Protein AF-A0A2N9VXF2-F1 (afdb_monomer)

Solvent-accessible surface area (backbone atoms only — not comparable to full-atom values): 9598 Å² total; per-residue (Å²): 86,61,76,80,43,48,86,74,70,56,91,74,84,89,81,69,46,37,30,70,84,84,65,65,64,66,63,89,70,94,59,99,50,55,29,40,30,33,81,42,64,74,80,36,25,47,70,52,51,55,47,48,40,50,35,22,56,77,69,65,29,43,65,44,74,38,69,58,100,67,75,75,78,62,53,26,34,46,47,66,50,21,70,92,55,47,38,72,60,50,35,41,68,40,78,24,43,69,51,28,43,22,39,37,42,17,30,31,40,30,28,47,82,22,46,38,37,51,74,76,41,72,85,45,34,59,30,90,46,64,69,39,41,36,53,21,50,53,51,35,72,74,43,78,70,46,78,55,41,76,55,79,42,20,60,68,46,37,51,56,49,48,53,55,50,50,51,68,66,65,77,112

Organism: NCBI:txid1867719

pLDDT: mean 91.82, std 8.74, range [51.5, 98.75]

Radius of gyration: 16.94 Å; Cα contacts (8 Å, |Δi|>4): 290; chains: 1; bounding box: 47×29×47 Å

Mean predicted aligned error: 4.24 Å

Structure (mmCIF, N/CA/C/O backbone):
data_AF-A0A2N9VXF2-F1
#
_entry.id   AF-A0A2N9VXF2-F1
#
loop_
_atom_site.group_PDB
_atom_site.id
_atom_site.type_symbol
_atom_site.label_atom_id
_atom_site.label_alt_id
_atom_site.label_comp_id
_atom_site.label_asym_id
_atom_site.label_entity_id
_atom_site.label_seq_id
_atom_site.pdbx_PDB_ins_code
_atom_site.Cartn_x
_atom_site.Cartn_y
_atom_site.Cartn_z
_atom_site.occupancy
_atom_site.B_iso_or_equiv
_atom_site.auth_seq_id
_atom_site.auth_comp_id
_atom_site.auth_asym_id
_atom_site.auth_atom_id
_atom_site.pdbx_PDB_model_num
ATOM 1 N N . MET A 1 1 ? 6.309 -6.719 -13.670 1.00 79.25 1 MET A N 1
ATOM 2 C CA . MET A 1 1 ? 6.413 -5.849 -14.874 1.00 79.25 1 MET A CA 1
ATOM 3 C C . MET A 1 1 ? 7.510 -6.308 -15.835 1.00 79.25 1 MET A C 1
ATOM 5 O O . MET A 1 1 ? 7.188 -6.547 -16.989 1.00 79.25 1 MET A O 1
ATOM 9 N N . ASN A 1 2 ? 8.767 -6.473 -15.396 1.00 84.19 2 ASN A N 1
ATOM 10 C CA . ASN A 1 2 ? 9.858 -6.943 -16.275 1.00 84.19 2 ASN A CA 1
ATOM 11 C C . ASN A 1 2 ? 9.532 -8.267 -16.992 1.00 84.19 2 ASN A C 1
ATOM 13 O O . ASN A 1 2 ? 9.759 -8.376 -18.191 1.00 84.19 2 ASN A O 1
ATOM 17 N N . ASP A 1 3 ? 8.928 -9.230 -16.291 1.00 86.81 3 ASP A N 1
ATOM 18 C CA . ASP A 1 3 ? 8.572 -10.537 -16.865 1.00 86.81 3 ASP A CA 1
ATOM 19 C C . ASP A 1 3 ? 7.610 -10.441 -18.057 1.00 86.81 3 ASP A C 1
ATOM 21 O O . ASP A 1 3 ? 7.676 -11.258 -18.968 1.00 86.81 3 ASP A O 1
ATOM 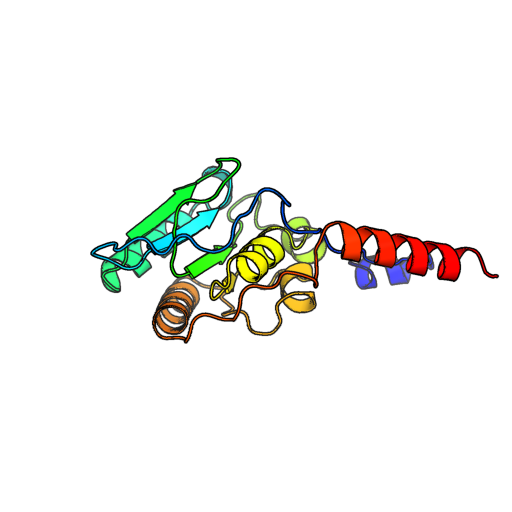25 N N . ASP A 1 4 ? 6.737 -9.428 -18.081 1.00 88.75 4 ASP A N 1
ATOM 26 C CA . ASP A 1 4 ? 5.802 -9.219 -19.195 1.00 88.75 4 ASP A CA 1
ATOM 27 C C . ASP A 1 4 ? 6.504 -8.663 -20.439 1.00 88.75 4 ASP A C 1
ATOM 29 O O . ASP A 1 4 ? 6.019 -8.839 -21.554 1.00 88.75 4 ASP A O 1
ATOM 33 N N . LEU A 1 5 ? 7.634 -7.976 -20.249 1.00 89.75 5 LEU A N 1
ATOM 34 C CA . LEU A 1 5 ? 8.443 -7.398 -21.321 1.00 89.75 5 LEU A CA 1
ATOM 35 C C . LEU A 1 5 ? 9.567 -8.331 -21.782 1.00 89.75 5 LEU A C 1
ATOM 37 O O . LEU A 1 5 ? 10.065 -8.162 -22.893 1.00 89.75 5 LEU A O 1
ATOM 41 N N . ALA A 1 6 ? 9.942 -9.325 -20.971 1.00 89.94 6 ALA A N 1
ATOM 42 C CA . ALA A 1 6 ? 11.012 -10.268 -21.284 1.00 89.94 6 ALA A CA 1
ATOM 43 C C . ALA A 1 6 ? 10.854 -10.964 -22.655 1.00 89.94 6 ALA A C 1
ATOM 45 O O . ALA A 1 6 ? 11.846 -11.026 -23.385 1.00 89.94 6 ALA A O 1
ATOM 46 N N . PRO A 1 7 ? 9.650 -11.407 -23.086 1.00 94.00 7 PRO A N 1
ATOM 47 C CA . PRO A 1 7 ? 9.467 -12.020 -24.406 1.00 94.00 7 PRO A CA 1
ATOM 48 C C . PRO A 1 7 ? 9.773 -11.092 -25.587 1.00 94.00 7 PRO A C 1
ATOM 50 O O . PRO A 1 7 ? 10.016 -11.572 -26.689 1.00 94.00 7 PRO A O 1
ATOM 53 N N . LEU A 1 8 ? 9.764 -9.771 -25.379 1.00 93.00 8 LEU A N 1
ATOM 54 C CA . LEU A 1 8 ? 10.075 -8.794 -26.424 1.00 93.00 8 LEU A CA 1
ATOM 55 C C . LEU A 1 8 ? 11.587 -8.618 -26.638 1.00 93.00 8 LEU A C 1
ATOM 57 O O . LEU A 1 8 ? 11.995 -7.901 -27.546 1.00 93.00 8 LEU A O 1
ATOM 61 N N . GLY A 1 9 ? 12.426 -9.226 -25.791 1.00 91.75 9 GLY A N 1
ATOM 62 C CA . GLY A 1 9 ? 13.885 -9.131 -25.888 1.00 91.75 9 GLY A CA 1
ATOM 63 C C . GLY A 1 9 ? 14.461 -7.761 -25.515 1.00 91.75 9 GLY A C 1
ATOM 64 O O . GLY A 1 9 ? 15.662 -7.536 -25.670 1.00 91.75 9 GLY A O 1
ATOM 65 N N . TYR A 1 10 ? 13.639 -6.836 -25.007 1.00 87.06 10 TYR A N 1
ATOM 66 C CA . TYR A 1 10 ? 14.111 -5.534 -24.546 1.00 87.06 10 TYR A CA 1
ATOM 67 C C . TYR A 1 10 ? 14.798 -5.647 -23.186 1.00 87.06 10 TYR A C 1
ATOM 69 O O . TYR A 1 10 ? 14.304 -6.295 -22.263 1.00 87.06 10 TYR A O 1
ATOM 77 N N . ARG A 1 11 ? 15.920 -4.939 -23.029 1.00 84.31 11 ARG A N 1
ATOM 78 C CA . ARG A 1 11 ? 16.515 -4.714 -21.709 1.00 84.31 11 ARG A CA 1
ATOM 79 C C . ARG A 1 11 ? 15.610 -3.771 -20.922 1.00 84.31 11 ARG A C 1
ATOM 81 O O . ARG A 1 11 ? 15.420 -2.622 -21.310 1.00 84.31 11 ARG A O 1
ATOM 88 N N . THR A 1 12 ? 15.069 -4.254 -19.810 1.00 87.88 12 THR A N 1
ATOM 89 C CA . THR A 1 12 ? 14.158 -3.486 -18.956 1.00 87.88 12 THR A CA 1
ATOM 90 C C . THR A 1 12 ? 14.632 -3.481 -17.516 1.00 87.88 12 THR A C 1
ATOM 92 O O . THR A 1 12 ? 15.142 -4.482 -17.015 1.00 87.88 12 THR A O 1
ATOM 95 N N . ALA A 1 13 ? 14.395 -2.371 -16.828 1.00 88.31 13 ALA A N 1
ATOM 96 C CA . ALA A 1 13 ? 14.574 -2.256 -15.392 1.00 88.31 13 ALA A CA 1
ATOM 97 C C . ALA A 1 13 ? 13.303 -1.671 -14.773 1.00 88.31 13 ALA A C 1
ATOM 99 O O . ALA A 1 13 ? 12.645 -0.819 -15.369 1.00 88.31 13 ALA A O 1
ATOM 100 N N . THR A 1 14 ? 12.968 -2.118 -13.564 1.00 88.88 14 THR A N 1
ATOM 101 C CA . THR A 1 14 ? 11.833 -1.585 -12.808 1.00 88.88 14 THR A CA 1
ATOM 102 C C . THR A 1 14 ? 12.343 -0.581 -11.782 1.00 88.88 14 THR A C 1
ATOM 104 O O . THR A 1 14 ? 13.228 -0.885 -10.979 1.00 88.88 14 THR A O 1
ATOM 107 N N . LEU A 1 15 ? 11.764 0.618 -11.807 1.00 90.38 15 LEU A N 1
ATOM 108 C CA . LEU A 1 15 ? 11.975 1.650 -10.801 1.00 90.38 15 LEU A CA 1
ATOM 109 C C . LEU A 1 15 ? 10.695 1.813 -9.990 1.00 90.38 15 LEU A C 1
ATOM 111 O O . LEU A 1 15 ? 9.626 2.111 -10.523 1.00 90.38 15 LEU A O 1
ATOM 115 N N . HIS A 1 16 ? 10.810 1.598 -8.686 1.00 92.81 16 HIS A N 1
ATOM 116 C CA . HIS A 1 16 ? 9.700 1.779 -7.766 1.00 92.81 16 HIS A CA 1
ATOM 117 C C . HIS A 1 16 ? 9.532 3.249 -7.399 1.00 92.81 16 HIS A C 1
ATOM 119 O O . HIS A 1 16 ? 10.494 4.008 -7.305 1.00 92.81 16 HIS A O 1
ATOM 125 N N . HIS A 1 17 ? 8.286 3.635 -7.156 1.00 93.62 17 HIS A N 1
ATOM 126 C CA . HIS A 1 17 ? 7.951 4.971 -6.706 1.00 93.62 17 HIS A CA 1
ATOM 127 C C . HIS A 1 17 ? 8.474 5.223 -5.295 1.00 93.62 17 HIS A C 1
ATOM 129 O O . HIS A 1 17 ? 8.402 4.353 -4.421 1.00 93.62 17 HIS A O 1
ATOM 135 N N . HIS A 1 18 ? 8.910 6.459 -5.081 1.00 93.94 18 HIS A N 1
ATOM 136 C CA . HIS A 1 18 ? 9.158 6.991 -3.756 1.00 93.94 18 HIS A CA 1
ATOM 137 C C . HIS A 1 18 ? 7.845 7.353 -3.037 1.00 93.94 18 HIS A C 1
ATOM 139 O O . HIS A 1 18 ? 6.808 7.567 -3.675 1.00 93.94 18 HIS A O 1
ATOM 145 N N . PHE A 1 19 ? 7.886 7.453 -1.709 1.00 92.81 19 PHE A N 1
ATOM 146 C CA . PHE A 1 19 ? 6.815 8.082 -0.934 1.00 92.81 19 PHE A CA 1
ATOM 147 C C . PHE A 1 19 ? 6.843 9.614 -1.092 1.00 92.81 19 PHE A C 1
ATOM 149 O O . PHE A 1 19 ? 7.873 10.197 -1.437 1.00 92.81 19 PHE A O 1
ATOM 156 N N . ASP A 1 20 ? 5.711 10.282 -0.849 1.00 90.81 20 ASP A N 1
ATOM 157 C CA . ASP A 1 20 ? 5.635 11.749 -0.887 1.00 90.81 20 ASP A CA 1
ATOM 158 C C . ASP A 1 20 ? 6.509 12.349 0.237 1.00 90.81 20 ASP A C 1
ATOM 160 O O . ASP A 1 20 ? 6.308 11.994 1.404 1.00 90.81 20 ASP A O 1
ATOM 164 N N . PRO A 1 21 ? 7.479 13.231 -0.073 1.00 89.62 21 PRO A N 1
ATOM 165 C CA . PRO A 1 21 ? 8.400 13.787 0.921 1.00 89.62 21 PRO A CA 1
ATOM 166 C C . PRO A 1 21 ? 7.702 14.647 1.983 1.00 89.62 21 PRO A C 1
ATOM 168 O O . PRO A 1 21 ? 8.262 14.859 3.055 1.00 89.62 21 PRO A O 1
ATOM 171 N N . ARG A 1 22 ? 6.473 15.110 1.721 1.00 88.62 22 ARG A N 1
ATOM 172 C CA . ARG A 1 22 ? 5.664 15.878 2.678 1.00 88.62 22 ARG A CA 1
ATOM 173 C C . ARG A 1 22 ? 5.043 15.005 3.764 1.00 88.62 22 ARG A C 1
ATOM 175 O O . ARG A 1 22 ? 4.518 15.546 4.731 1.00 88.62 22 ARG A O 1
ATOM 182 N N . LEU A 1 23 ? 5.082 13.677 3.623 1.00 87.62 23 LEU A N 1
ATOM 183 C CA . LEU A 1 23 ? 4.650 12.766 4.679 1.00 87.62 23 LEU A CA 1
ATOM 184 C C . LEU A 1 23 ? 5.594 12.912 5.875 1.00 87.62 23 LEU A C 1
ATOM 186 O O . LEU A 1 23 ? 6.717 12.391 5.884 1.00 87.62 23 LEU A O 1
ATOM 190 N N . SER A 1 24 ? 5.122 13.613 6.898 1.00 71.38 24 SER A N 1
ATOM 191 C CA . SER A 1 24 ? 5.656 13.528 8.249 1.00 71.38 24 SER A CA 1
ATOM 192 C C . SER A 1 24 ? 5.347 12.141 8.830 1.00 71.38 24 SER A C 1
ATOM 194 O O . SER A 1 24 ? 4.450 11.440 8.357 1.00 71.38 24 SER A O 1
ATOM 196 N N . GLY A 1 25 ? 6.154 11.691 9.798 1.00 64.88 25 GLY A N 1
ATOM 197 C CA . GLY A 1 25 ? 5.916 10.418 10.489 1.00 64.88 25 GLY A CA 1
ATOM 198 C C . GLY A 1 25 ? 4.506 10.357 11.094 1.00 64.88 25 GLY A C 1
ATOM 199 O O . GLY A 1 25 ? 3.835 11.388 11.168 1.00 64.88 25 GLY A O 1
ATOM 200 N N . PRO A 1 26 ? 4.032 9.170 11.508 1.00 59.47 26 PRO A N 1
ATOM 201 C CA . PRO A 1 26 ? 2.672 9.028 12.013 1.00 59.47 26 PRO A CA 1
ATOM 202 C C . PRO A 1 26 ? 2.428 10.030 13.146 1.00 59.47 26 PRO A C 1
ATOM 204 O O . PRO A 1 26 ? 3.135 10.010 14.154 1.00 59.47 26 PRO A O 1
ATOM 207 N N . ALA A 1 27 ? 1.441 10.912 12.974 1.00 57.59 27 ALA A N 1
ATOM 208 C CA . ALA A 1 27 ? 0.926 11.687 14.090 1.00 57.59 27 ALA A CA 1
ATOM 209 C C . ALA A 1 27 ? 0.298 10.686 15.066 1.00 57.59 27 ALA A C 1
ATOM 211 O O . ALA A 1 27 ? -0.579 9.905 14.684 1.00 57.59 27 ALA A O 1
ATOM 212 N N . MET A 1 28 ? 0.807 10.649 16.297 1.00 54.94 28 MET A N 1
ATOM 213 C CA . MET A 1 28 ? 0.162 9.916 17.376 1.00 54.94 28 MET A CA 1
ATOM 214 C C . MET A 1 28 ? -1.090 10.687 17.769 1.00 54.94 28 MET A C 1
ATOM 216 O O . MET A 1 28 ? -1.027 11.572 18.613 1.00 54.94 28 MET A O 1
ATOM 220 N N . ASP A 1 29 ? -2.205 10.368 17.129 1.00 61.19 29 ASP A N 1
ATOM 221 C CA . ASP A 1 29 ? -3.498 10.831 17.599 1.00 61.19 29 ASP A CA 1
ATOM 222 C C . ASP A 1 29 ? -4.127 9.770 18.502 1.00 61.19 29 ASP A C 1
ATOM 224 O O . ASP A 1 29 ? -4.216 8.590 18.144 1.00 61.19 29 ASP A O 1
ATOM 228 N N . ASP A 1 30 ? -4.593 10.219 19.665 1.00 63.94 30 ASP A N 1
ATOM 229 C CA . ASP A 1 30 ? -5.394 9.427 20.590 1.00 63.94 30 ASP A CA 1
ATOM 230 C C . ASP A 1 30 ? -6.835 9.354 20.065 1.00 63.94 30 ASP A C 1
ATOM 232 O O . ASP A 1 30 ? -7.695 10.196 20.335 1.00 63.94 30 ASP A O 1
ATOM 236 N N . HIS A 1 31 ? -7.084 8.391 19.182 1.00 74.12 31 HIS A N 1
ATOM 237 C CA . HIS A 1 31 ? -8.426 8.098 18.700 1.00 74.12 31 HIS A CA 1
ATOM 238 C C . HIS A 1 31 ? -9.038 6.963 19.518 1.00 74.12 31 HIS A C 1
ATOM 240 O O . HIS A 1 31 ? -8.446 5.896 19.649 1.00 74.12 31 HIS A O 1
ATOM 246 N N . ALA A 1 32 ? -10.290 7.141 19.953 1.00 81.75 32 ALA A N 1
ATOM 247 C CA . ALA A 1 32 ? -11.028 6.144 20.735 1.00 81.75 32 ALA A CA 1
ATOM 248 C C . ALA A 1 32 ? -11.191 4.771 20.042 1.00 81.75 32 ALA A C 1
ATOM 250 O O . ALA A 1 32 ? -11.506 3.781 20.700 1.00 81.75 32 ALA A O 1
ATOM 251 N N . ARG A 1 33 ? -11.030 4.701 18.711 1.00 90.25 33 ARG A N 1
ATOM 252 C CA . ARG A 1 33 ? -11.134 3.471 17.910 1.00 90.25 33 ARG A CA 1
ATOM 253 C C . ARG A 1 33 ? -10.034 3.427 16.859 1.00 90.25 33 ARG A C 1
ATOM 255 O O . ARG A 1 33 ? -9.726 4.448 16.240 1.00 90.25 33 ARG A O 1
ATOM 262 N N . SER A 1 34 ? -9.504 2.228 16.610 1.00 94.62 34 SER A N 1
ATOM 263 C CA . SER A 1 34 ? -8.501 2.018 15.567 1.00 94.62 34 SER A CA 1
ATOM 264 C C . SER A 1 34 ? -9.046 2.363 14.183 1.00 94.62 34 SER A C 1
ATOM 266 O O . SER A 1 34 ? -10.218 2.116 13.883 1.00 94.62 34 SER A O 1
ATOM 268 N N . ARG A 1 35 ? -8.188 2.884 13.306 1.00 95.81 35 ARG A N 1
ATOM 269 C CA . ARG A 1 35 ? -8.557 3.344 11.962 1.00 95.81 35 ARG A CA 1
ATOM 270 C C . ARG A 1 35 ? -7.871 2.540 10.866 1.00 95.81 35 ARG A C 1
ATOM 272 O O . ARG A 1 35 ? -6.648 2.423 10.817 1.00 95.81 35 ARG A O 1
ATOM 279 N N . VAL A 1 36 ? -8.672 2.058 9.919 1.00 97.56 36 VAL A N 1
ATOM 280 C CA . VAL A 1 36 ? -8.214 1.406 8.688 1.00 97.56 36 VAL A CA 1
ATOM 281 C C . VAL A 1 36 ? -8.397 2.379 7.529 1.00 97.56 36 VAL A C 1
ATOM 283 O O . VAL A 1 36 ? -9.519 2.742 7.172 1.00 97.56 36 VAL A O 1
ATOM 286 N N . LEU A 1 37 ? -7.290 2.797 6.926 1.00 96.94 37 LEU A N 1
ATOM 287 C CA . LEU A 1 37 ? -7.254 3.821 5.892 1.00 96.94 37 LEU A CA 1
ATOM 288 C C . LEU A 1 37 ? -7.148 3.221 4.493 1.00 96.94 37 LEU A C 1
ATOM 290 O O . LEU A 1 37 ? -6.194 2.515 4.174 1.00 96.94 37 LEU A O 1
ATOM 294 N N . PHE A 1 38 ? -8.041 3.630 3.597 1.00 97.81 38 PHE A N 1
ATOM 295 C CA . PHE A 1 38 ? -7.784 3.606 2.160 1.00 97.81 38 PHE A CA 1
ATOM 296 C C . PHE A 1 38 ? -7.403 5.006 1.664 1.00 97.81 38 PHE A C 1
ATOM 298 O O . PHE A 1 38 ? -8.230 5.917 1.638 1.00 97.81 38 PHE A O 1
ATOM 305 N N . HIS A 1 39 ? -6.162 5.169 1.206 1.00 95.94 39 HIS A N 1
ATOM 306 C CA . HIS A 1 39 ? -5.682 6.442 0.666 1.00 95.94 39 HIS A CA 1
ATOM 307 C C . HIS A 1 39 ? -5.766 6.480 -0.868 1.00 95.94 39 HIS A C 1
ATOM 309 O O . HIS A 1 39 ? -4.896 5.953 -1.566 1.00 95.94 39 HIS A O 1
ATOM 315 N N . GLY A 1 40 ? -6.841 7.039 -1.414 1.00 93.44 40 GLY A N 1
ATOM 316 C CA . GLY A 1 40 ? -7.045 7.297 -2.837 1.00 93.44 40 GLY A CA 1
ATOM 317 C C . GLY A 1 40 ? -8.510 7.559 -3.195 1.00 93.44 40 GLY A C 1
ATOM 318 O O . GLY A 1 40 ? -9.408 7.515 -2.353 1.00 93.44 40 GLY A O 1
ATOM 319 N N . LYS A 1 41 ? -8.781 7.783 -4.488 1.00 93.19 41 LYS A N 1
ATOM 320 C CA . LYS A 1 41 ? -10.137 8.067 -4.986 1.00 93.19 41 LYS A CA 1
ATOM 321 C C . LYS A 1 41 ? -11.127 6.957 -4.625 1.00 93.19 41 LYS A C 1
ATOM 323 O O . LYS A 1 41 ? -10.926 5.792 -4.980 1.00 93.19 41 LYS A O 1
ATOM 328 N N . ARG A 1 42 ? -12.254 7.340 -4.010 1.00 89.88 42 ARG A N 1
ATOM 329 C CA . ARG A 1 42 ? -13.301 6.410 -3.539 1.00 89.88 42 ARG A CA 1
ATOM 330 C C . ARG A 1 42 ? -13.795 5.444 -4.618 1.00 89.88 42 ARG A C 1
ATOM 332 O O . ARG A 1 42 ? -13.996 4.260 -4.355 1.00 89.88 42 ARG A O 1
ATOM 339 N N . GLY A 1 43 ? -13.910 5.927 -5.856 1.00 92.69 43 GLY A N 1
ATOM 340 C CA . GLY A 1 43 ? -14.363 5.136 -7.001 1.00 92.69 43 GLY A CA 1
ATOM 341 C C . GLY A 1 43 ? -13.482 3.932 -7.357 1.00 92.69 43 GLY A C 1
ATOM 342 O O . GLY A 1 43 ? -13.951 3.061 -8.088 1.00 92.69 43 GLY A O 1
ATOM 343 N N . TYR A 1 44 ? -12.248 3.844 -6.849 1.00 94.12 44 TYR A N 1
ATOM 344 C CA . TYR A 1 44 ? -11.337 2.743 -7.164 1.00 94.12 44 TYR A CA 1
ATOM 345 C C . TYR A 1 44 ? -11.585 1.468 -6.362 1.00 94.12 44 TYR A C 1
ATOM 347 O O . TYR A 1 44 ? -11.280 0.402 -6.881 1.00 94.12 44 TYR A O 1
ATOM 355 N N . MET A 1 45 ? -12.161 1.524 -5.157 1.00 94.94 45 MET A N 1
ATOM 356 C CA . MET A 1 45 ? -12.428 0.301 -4.380 1.00 94.94 45 MET A CA 1
ATOM 357 C C . MET A 1 45 ? -13.686 -0.444 -4.837 1.00 94.94 45 MET A C 1
ATOM 359 O O . MET A 1 45 ? -13.719 -1.672 -4.779 1.00 94.94 45 MET A O 1
ATOM 363 N N . LYS A 1 46 ? -14.720 0.269 -5.306 1.00 95.38 46 LYS A N 1
ATOM 364 C CA . LYS A 1 46 ? -16.021 -0.327 -5.672 1.00 95.38 46 LYS A CA 1
ATOM 365 C C . LYS A 1 46 ? -16.561 -1.214 -4.531 1.00 95.38 46 LYS A C 1
ATOM 367 O O . LYS A 1 46 ? -16.593 -0.757 -3.391 1.00 95.38 46 LYS A O 1
ATOM 372 N N . ALA A 1 47 ? -16.949 -2.462 -4.810 1.00 96.62 47 ALA A N 1
ATOM 373 C CA . ALA A 1 47 ? -17.488 -3.403 -3.822 1.00 96.62 47 ALA A CA 1
ATOM 374 C C . ALA A 1 47 ? -16.551 -3.642 -2.620 1.00 96.62 47 ALA A C 1
ATOM 376 O O . ALA A 1 47 ? -17.021 -3.890 -1.510 1.00 96.62 47 ALA A O 1
ATOM 377 N N . TRP A 1 48 ? -15.234 -3.478 -2.794 1.00 97.81 48 TRP A N 1
ATOM 378 C CA . TRP A 1 48 ? -14.283 -3.604 -1.688 1.00 97.81 48 TRP A CA 1
ATOM 379 C C . TRP A 1 48 ? -14.482 -2.556 -0.599 1.00 97.81 48 TRP A C 1
ATOM 381 O O . TRP A 1 48 ? -14.176 -2.834 0.554 1.00 97.81 48 TRP A O 1
ATOM 391 N N . ALA A 1 49 ? -15.011 -1.373 -0.926 1.00 97.50 49 ALA A N 1
ATOM 392 C CA . ALA A 1 49 ? -15.292 -0.355 0.083 1.00 97.50 49 ALA A CA 1
ATOM 393 C C . ALA A 1 49 ? -16.376 -0.834 1.059 1.00 97.50 49 ALA A C 1
ATOM 395 O O . ALA A 1 49 ? -16.275 -0.593 2.260 1.00 97.50 49 ALA A O 1
ATOM 396 N N . TYR A 1 50 ? -17.384 -1.555 0.554 1.00 97.56 50 TYR A N 1
ATOM 397 C CA . TYR A 1 50 ? -18.418 -2.161 1.389 1.00 97.56 50 TYR A CA 1
ATOM 398 C C . TYR A 1 50 ? -17.837 -3.282 2.258 1.00 97.56 50 TYR A C 1
ATOM 400 O O . TYR A 1 50 ? -18.020 -3.269 3.473 1.00 97.56 50 TYR A O 1
ATOM 408 N N . ALA A 1 51 ? -17.056 -4.190 1.664 1.00 98.31 51 ALA A N 1
ATOM 409 C CA . ALA A 1 51 ? -16.409 -5.278 2.399 1.00 98.31 51 ALA A CA 1
ATOM 410 C C . ALA A 1 51 ? -15.462 -4.766 3.504 1.00 98.31 51 ALA A C 1
ATOM 412 O O . ALA A 1 51 ? -15.483 -5.278 4.624 1.00 98.31 51 ALA A O 1
ATOM 413 N N . ALA A 1 52 ? -14.670 -3.726 3.219 1.00 98.44 52 ALA A N 1
ATOM 414 C CA . ALA A 1 52 ? -13.779 -3.099 4.192 1.00 98.44 52 ALA A CA 1
ATOM 415 C C . ALA A 1 52 ? -14.565 -2.421 5.320 1.00 98.44 52 ALA A C 1
ATOM 417 O O . ALA A 1 52 ? -14.276 -2.665 6.490 1.00 98.44 52 ALA A O 1
ATOM 418 N N . ARG A 1 53 ? -15.603 -1.640 4.989 1.00 98.38 53 ARG A N 1
ATOM 419 C CA . ARG A 1 53 ? -16.467 -0.992 5.987 1.00 98.38 53 ARG A CA 1
ATOM 420 C C . ARG A 1 53 ? -17.131 -2.013 6.905 1.00 98.38 53 ARG A C 1
ATOM 422 O O . ARG A 1 53 ? -17.163 -1.808 8.115 1.00 98.38 53 ARG A O 1
ATOM 429 N N . MET A 1 54 ? -17.631 -3.112 6.344 1.00 98.56 54 MET A N 1
ATOM 430 C CA . MET A 1 54 ? -18.269 -4.159 7.136 1.00 98.56 54 MET A CA 1
ATOM 431 C C . MET A 1 54 ? -17.277 -4.885 8.030 1.00 98.56 54 MET A C 1
ATOM 433 O O . MET A 1 54 ? -17.553 -5.076 9.210 1.00 98.56 54 MET A O 1
ATOM 437 N N . SER A 1 55 ? -16.093 -5.195 7.503 1.00 98.62 55 SER A N 1
ATOM 438 C CA . SER A 1 55 ? -15.017 -5.791 8.290 1.00 98.62 55 SER A CA 1
ATOM 439 C C . SER A 1 55 ? -14.617 -4.899 9.462 1.00 98.62 55 SER A C 1
ATOM 441 O O . SER A 1 55 ? -14.553 -5.383 10.583 1.00 98.62 55 SER A O 1
ATOM 443 N N . CYS A 1 56 ? -14.408 -3.601 9.227 1.00 98.56 56 CYS A N 1
ATOM 444 C CA . CYS A 1 56 ? -14.032 -2.664 10.286 1.00 98.56 56 CYS A CA 1
ATOM 445 C C . CYS A 1 56 ? -15.136 -2.545 11.342 1.00 98.56 56 CYS A C 1
ATOM 447 O O . CYS A 1 56 ? -14.840 -2.626 12.529 1.00 98.56 56 CYS A O 1
ATOM 449 N N . ARG A 1 57 ? -16.410 -2.463 10.928 1.00 98.19 57 ARG A N 1
ATOM 450 C CA . ARG A 1 57 ? -17.548 -2.435 11.860 1.00 98.19 57 ARG A CA 1
ATOM 451 C C . ARG A 1 57 ? -17.578 -3.664 12.770 1.00 98.19 57 ARG A C 1
ATOM 453 O O . ARG A 1 57 ? -17.768 -3.509 13.969 1.00 98.19 57 ARG A O 1
ATOM 460 N N . LEU A 1 58 ? -17.378 -4.859 12.212 1.00 98.31 58 LEU A N 1
ATOM 461 C CA . LEU A 1 58 ? -17.339 -6.109 12.982 1.00 98.31 58 LEU A CA 1
ATOM 462 C C . LEU A 1 58 ? -16.137 -6.184 13.933 1.00 98.31 58 LEU A C 1
ATOM 464 O O . LEU A 1 58 ? -16.223 -6.819 14.974 1.00 98.31 58 LEU A O 1
ATOM 468 N N . LEU A 1 59 ? -15.031 -5.528 13.580 1.00 98.19 59 LEU A N 1
ATOM 469 C CA . LEU A 1 59 ? -13.799 -5.487 14.370 1.00 98.19 59 LEU A CA 1
ATOM 470 C C . LEU A 1 59 ? -13.748 -4.310 15.354 1.00 98.19 59 LEU A C 1
ATOM 472 O O . LEU A 1 59 ? -12.707 -4.072 15.955 1.00 98.19 59 LEU A O 1
ATOM 476 N N . GLY A 1 60 ? -14.824 -3.527 15.490 1.00 97.44 60 GLY A N 1
ATOM 477 C CA . GLY A 1 60 ? -14.811 -2.347 16.354 1.00 97.44 60 GLY A CA 1
ATOM 478 C C . GLY A 1 60 ? -13.887 -1.222 15.863 1.00 97.44 60 GLY A C 1
ATOM 479 O O . GLY A 1 60 ? -13.651 -0.274 16.602 1.00 97.44 60 GLY A O 1
ATOM 480 N N . ALA A 1 61 ? -13.464 -1.230 14.597 1.00 97.44 61 ALA A N 1
ATOM 481 C CA . ALA A 1 61 ? -12.596 -0.224 13.973 1.00 97.44 61 ALA A CA 1
ATOM 482 C C . ALA A 1 61 ? -13.359 0.714 13.017 1.00 97.44 61 ALA A C 1
ATOM 484 O O . ALA A 1 61 ? -14.449 0.392 12.529 1.00 97.44 61 ALA A O 1
ATOM 485 N N . ASP A 1 62 ? -12.771 1.865 12.706 1.00 97.25 62 ASP A N 1
ATOM 486 C CA . ASP A 1 62 ? -13.308 2.826 11.745 1.00 97.25 62 ASP A CA 1
ATOM 487 C C . ASP A 1 62 ? -12.646 2.676 10.375 1.00 97.25 62 ASP A C 1
ATOM 489 O O . ASP A 1 62 ? -11.423 2.626 10.249 1.00 97.25 62 ASP A O 1
ATOM 493 N N . PHE A 1 63 ? -13.465 2.623 9.320 1.00 97.62 63 PHE A N 1
ATOM 494 C 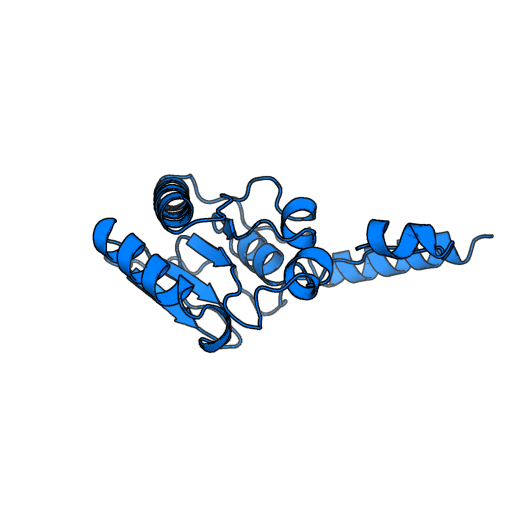CA . PHE A 1 63 ? -12.970 2.615 7.946 1.00 97.62 63 PHE A CA 1
ATOM 495 C C . PHE A 1 63 ? -12.973 4.029 7.367 1.00 97.62 63 PHE A C 1
ATOM 497 O O . PHE A 1 63 ? -14.036 4.617 7.153 1.00 97.62 63 PHE A O 1
ATOM 504 N N . VAL A 1 64 ? -11.785 4.548 7.063 1.00 95.75 64 VAL A N 1
ATOM 505 C CA . VAL A 1 64 ? -11.584 5.915 6.577 1.00 95.75 64 VAL A CA 1
ATOM 506 C C . VAL A 1 64 ? -11.069 5.886 5.142 1.00 95.75 64 VAL A C 1
ATOM 508 O O . VAL A 1 64 ? -10.223 5.075 4.770 1.00 95.75 64 VAL A O 1
ATOM 511 N N . MET A 1 65 ? -11.579 6.795 4.313 1.00 96.06 65 MET A N 1
ATOM 512 C CA . MET A 1 65 ? -11.092 6.999 2.951 1.00 96.06 65 MET A CA 1
ATOM 513 C C . MET A 1 65 ? -10.687 8.456 2.774 1.00 96.06 65 MET A C 1
ATOM 515 O O . MET A 1 65 ? -11.531 9.334 2.952 1.00 96.06 65 MET A O 1
ATOM 519 N N . SER A 1 66 ? -9.450 8.699 2.353 1.00 93.69 66 SER A N 1
ATOM 520 C CA . SER A 1 66 ? -8.945 10.039 2.031 1.00 93.69 66 SER A CA 1
ATOM 521 C C . SER A 1 66 ? -8.309 10.038 0.645 1.00 93.69 66 SER A C 1
ATOM 523 O O . SER A 1 66 ? -7.738 9.036 0.220 1.00 93.69 66 SER A O 1
ATOM 525 N N . ASN A 1 67 ? -8.435 11.152 -0.069 1.00 92.00 67 ASN A N 1
ATOM 526 C CA . ASN A 1 67 ? -7.718 11.423 -1.315 1.00 92.00 67 ASN A CA 1
ATOM 527 C C . ASN A 1 67 ? -6.955 12.757 -1.223 1.00 92.00 67 ASN A C 1
ATOM 529 O O . ASN A 1 67 ? -6.646 13.364 -2.247 1.00 92.00 67 ASN A O 1
ATOM 533 N N . ASP A 1 68 ? -6.712 13.221 -0.002 1.00 89.81 68 ASP A N 1
ATOM 534 C CA . ASP A 1 68 ? -5.994 14.460 0.270 1.00 89.81 68 ASP A CA 1
ATOM 535 C C . ASP A 1 68 ? -4.492 14.241 0.062 1.00 89.81 68 ASP A C 1
ATOM 537 O O . ASP A 1 68 ? -4.051 13.094 0.029 1.00 89.81 68 ASP A O 1
ATOM 541 N N . PRO A 1 69 ? -3.675 15.295 -0.084 1.00 85.06 69 PRO A N 1
ATOM 542 C CA . PRO A 1 69 ? -2.227 15.133 -0.216 1.00 85.06 69 PRO A CA 1
ATOM 543 C C . PRO A 1 69 ? -1.581 14.432 0.986 1.00 85.06 69 PRO A C 1
ATOM 545 O O . PRO A 1 69 ? -0.606 13.704 0.823 1.00 85.06 69 PRO A O 1
ATOM 548 N N . LEU A 1 70 ? -2.138 14.637 2.183 1.00 87.94 70 LEU A N 1
ATOM 549 C CA . LEU A 1 70 ? -1.695 14.001 3.417 1.00 87.94 70 LEU A CA 1
ATOM 550 C C . LEU A 1 70 ? -2.802 13.076 3.938 1.00 87.94 70 LEU A C 1
ATOM 552 O O . LEU A 1 70 ? -3.941 13.519 4.095 1.00 87.94 70 LEU A O 1
ATOM 556 N N . PRO A 1 71 ? -2.505 11.792 4.190 1.00 90.75 71 PRO A N 1
ATOM 557 C CA . PRO A 1 71 ? -3.471 10.888 4.782 1.00 90.75 71 PRO A CA 1
ATOM 558 C C . PRO A 1 71 ? -3.754 11.272 6.244 1.00 90.75 71 PRO A C 1
ATOM 560 O O . PRO A 1 71 ? -2.837 11.693 6.950 1.00 90.75 71 PRO A O 1
ATOM 563 N N . PRO A 1 72 ? -4.991 11.076 6.729 1.00 91.06 72 PRO A N 1
ATOM 564 C CA . PRO A 1 72 ? -5.287 11.215 8.148 1.00 91.06 72 PRO A CA 1
ATOM 565 C C . PRO A 1 72 ? -4.571 10.121 8.962 1.00 91.06 72 PRO A C 1
ATOM 567 O O . PRO A 1 72 ? -4.233 9.070 8.399 1.00 91.06 72 PRO A O 1
ATOM 570 N N . PRO A 1 73 ? -4.399 10.313 10.282 1.00 90.50 73 PRO A N 1
ATOM 571 C CA . PRO A 1 73 ? -3.839 9.293 11.160 1.00 90.50 73 PRO A CA 1
ATOM 572 C C . PRO A 1 73 ? -4.632 7.986 11.086 1.00 90.50 73 PRO A C 1
ATOM 574 O O . PRO A 1 73 ? -5.870 7.978 11.043 1.00 90.50 73 PRO A O 1
ATOM 577 N N . ALA A 1 74 ? -3.897 6.878 11.032 1.00 93.06 74 ALA A N 1
ATOM 578 C CA . ALA A 1 74 ? -4.443 5.542 10.868 1.00 93.06 74 ALA A CA 1
ATOM 579 C C . ALA A 1 74 ? -3.553 4.492 11.537 1.00 93.06 74 ALA A C 1
ATOM 581 O O . ALA A 1 74 ? -2.374 4.729 11.793 1.00 93.06 74 ALA A O 1
ATOM 582 N N . ASP A 1 75 ? -4.119 3.312 11.769 1.00 94.94 75 ASP A N 1
ATOM 583 C CA . ASP A 1 75 ? -3.420 2.168 12.352 1.00 94.94 75 ASP A CA 1
ATOM 584 C C . ASP A 1 75 ? -3.082 1.111 11.315 1.00 94.94 75 ASP A C 1
ATOM 586 O O . ASP A 1 75 ? -2.118 0.382 11.489 1.00 94.94 75 ASP A O 1
ATOM 590 N N . VAL A 1 76 ? -3.860 1.031 10.235 1.00 96.81 76 VAL A N 1
ATOM 591 C CA . VAL A 1 76 ? -3.667 0.079 9.139 1.00 96.81 76 VAL A CA 1
ATOM 592 C C . VAL A 1 76 ? -3.944 0.783 7.823 1.00 96.81 76 VAL A C 1
ATOM 594 O O . VAL A 1 76 ? -4.913 1.532 7.702 1.00 96.81 76 VAL A O 1
ATOM 597 N N . MET A 1 77 ? -3.139 0.497 6.803 1.00 97.44 77 MET A N 1
ATOM 598 C CA . MET A 1 77 ? -3.401 0.960 5.445 1.00 97.44 77 MET A CA 1
ATOM 599 C C . MET A 1 77 ? -3.892 -0.192 4.569 1.00 97.44 77 MET A C 1
ATOM 601 O O . MET A 1 77 ? -3.272 -1.253 4.527 1.00 97.44 77 MET A O 1
ATOM 605 N N . VAL A 1 78 ? -4.988 0.024 3.836 1.00 98.38 78 VAL A N 1
ATOM 606 C CA . VAL A 1 78 ? -5.537 -0.934 2.873 1.00 98.38 78 VAL A CA 1
ATOM 607 C C . VAL A 1 78 ? -5.359 -0.462 1.428 1.00 98.38 78 VAL A C 1
ATOM 609 O O . VAL A 1 78 ? -5.615 0.697 1.085 1.00 98.38 78 VAL A O 1
ATOM 612 N N . ALA A 1 79 ? -4.954 -1.375 0.548 1.00 97.88 79 ALA A N 1
ATOM 613 C CA . ALA A 1 79 ? -4.771 -1.122 -0.876 1.00 97.88 79 ALA A CA 1
ATOM 614 C C . ALA A 1 79 ? -5.460 -2.182 -1.737 1.00 97.88 79 ALA A C 1
ATOM 616 O O . ALA A 1 79 ? -5.079 -3.348 -1.759 1.00 97.88 79 ALA A O 1
ATOM 617 N N . VAL A 1 80 ? -6.466 -1.759 -2.501 1.00 97.19 80 VAL A N 1
ATOM 618 C CA . VAL A 1 80 ? -7.132 -2.610 -3.492 1.00 97.19 80 VAL A CA 1
ATOM 619 C C . VAL A 1 80 ? -7.830 -1.773 -4.547 1.00 97.19 80 VAL A C 1
ATOM 621 O O . VAL A 1 80 ? -8.234 -0.631 -4.300 1.00 97.19 80 VAL A O 1
ATOM 624 N N . ARG A 1 81 ? -7.986 -2.362 -5.729 1.00 95.94 81 ARG A N 1
ATOM 625 C CA . ARG A 1 81 ? -8.808 -1.838 -6.815 1.00 95.94 81 ARG A CA 1
ATOM 626 C C . ARG A 1 81 ? -9.912 -2.834 -7.148 1.00 95.94 81 ARG A C 1
ATOM 628 O O . ARG A 1 81 ? -9.692 -4.040 -7.166 1.00 95.94 81 ARG A O 1
ATOM 635 N N . GLY A 1 82 ? -11.107 -2.320 -7.404 1.00 95.56 82 GLY A N 1
ATOM 636 C CA . GLY A 1 82 ? -12.294 -3.091 -7.754 1.00 95.56 82 GLY A CA 1
ATOM 637 C C . GLY A 1 82 ? -12.929 -2.637 -9.066 1.00 95.56 82 GLY A C 1
ATOM 638 O O . GLY A 1 82 ? -12.603 -1.583 -9.622 1.00 95.56 82 GLY A O 1
ATOM 639 N N . GLY A 1 83 ? -13.870 -3.445 -9.559 1.00 94.25 83 GLY A N 1
ATOM 640 C CA . GLY A 1 83 ? -14.548 -3.225 -10.840 1.00 94.25 83 GLY A CA 1
ATOM 641 C C . GLY A 1 83 ? -13.554 -3.076 -11.995 1.00 94.25 83 GLY A C 1
ATOM 642 O O . GLY A 1 83 ? -12.515 -3.732 -12.009 1.00 94.25 83 GLY A O 1
ATOM 643 N N . ARG A 1 84 ? -13.824 -2.143 -12.919 1.00 95.06 84 ARG A N 1
ATOM 644 C CA . ARG A 1 84 ? -12.963 -1.874 -14.090 1.00 95.06 84 ARG A CA 1
ATOM 645 C C . ARG A 1 84 ? -11.507 -1.522 -13.760 1.00 95.06 84 ARG A C 1
ATOM 647 O O . ARG A 1 84 ? -10.655 -1.597 -14.636 1.00 95.06 84 ARG A O 1
ATOM 654 N N . HIS A 1 85 ? -11.230 -1.098 -12.525 1.00 94.38 85 HIS A N 1
ATOM 655 C CA . HIS A 1 85 ? -9.893 -0.702 -12.083 1.00 94.38 85 HIS A CA 1
ATOM 656 C C . HIS A 1 85 ? -9.093 -1.856 -11.470 1.00 94.38 85 HIS A C 1
ATOM 658 O O . HIS A 1 85 ? -7.892 -1.695 -11.302 1.00 94.38 85 HIS A O 1
ATOM 664 N N . GLY A 1 86 ? -9.736 -2.972 -11.109 1.00 93.38 86 GLY A N 1
ATOM 665 C CA . GLY A 1 86 ? -9.101 -4.170 -10.543 1.00 93.38 86 GLY A CA 1
ATOM 666 C C . GLY A 1 86 ? -8.760 -5.209 -11.611 1.00 93.38 86 GLY A C 1
ATOM 667 O O . GLY A 1 86 ? -9.089 -6.387 -11.458 1.00 93.38 86 GLY A O 1
ATOM 668 N N . ASN A 1 87 ? -8.170 -4.753 -12.714 1.00 94.56 87 ASN A N 1
ATOM 669 C CA . ASN A 1 87 ? -7.931 -5.536 -13.924 1.00 94.56 87 ASN A CA 1
ATOM 670 C C . ASN A 1 87 ? -6.492 -6.087 -13.982 1.00 94.56 87 ASN A C 1
ATOM 672 O O . ASN A 1 87 ? -5.702 -5.909 -13.058 1.00 94.56 87 ASN A O 1
ATOM 676 N N . TRP A 1 88 ? -6.153 -6.787 -15.065 1.00 94.50 88 TRP A N 1
ATOM 677 C CA . TRP A 1 88 ? -4.818 -7.359 -15.258 1.00 94.50 88 TRP A CA 1
ATOM 678 C C . TRP A 1 88 ? -3.708 -6.295 -15.224 1.00 94.50 88 TRP A C 1
ATOM 680 O O . TRP A 1 88 ? -2.736 -6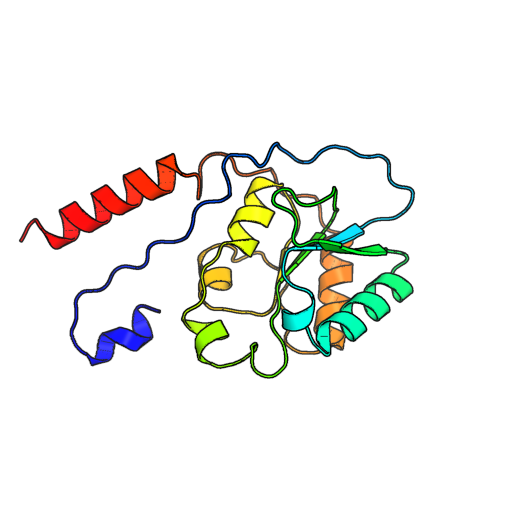.447 -14.485 1.00 94.50 88 TRP A O 1
ATOM 690 N N . LEU A 1 89 ? -3.903 -5.167 -15.920 1.00 93.19 89 LEU A N 1
ATOM 691 C CA . LEU A 1 89 ? -2.933 -4.066 -15.946 1.00 93.19 89 LEU A CA 1
ATOM 692 C C . LEU A 1 89 ? -2.677 -3.509 -14.546 1.00 93.19 89 LEU A C 1
ATOM 694 O O . LEU A 1 89 ? -1.533 -3.289 -14.165 1.00 93.19 89 LEU A O 1
ATOM 698 N N . SER A 1 90 ? -3.720 -3.313 -13.738 1.00 91.81 90 SER A N 1
ATOM 699 C CA . SER A 1 90 ? -3.522 -2.805 -12.382 1.00 91.81 90 SER A CA 1
ATOM 700 C C . SER A 1 90 ? -2.744 -3.777 -11.497 1.00 91.81 90 SER A C 1
ATOM 702 O O . SER A 1 90 ? -2.025 -3.333 -10.612 1.00 91.81 90 SER A O 1
ATOM 704 N N . ARG A 1 9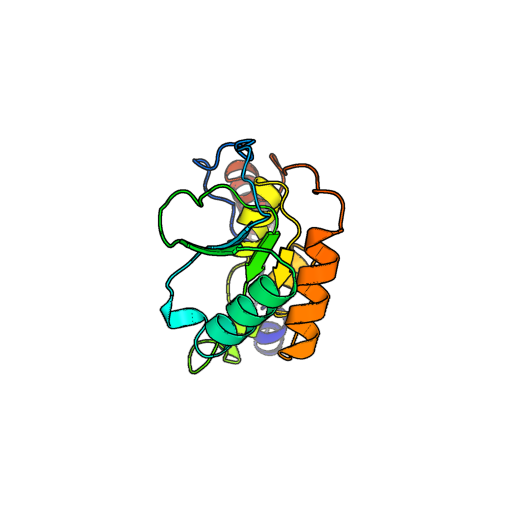1 ? -2.887 -5.088 -11.728 1.00 92.56 91 ARG A N 1
ATOM 705 C CA . ARG A 1 91 ? -2.217 -6.129 -10.938 1.00 92.56 91 ARG A CA 1
ATOM 706 C C . ARG A 1 91 ? -0.739 -6.271 -11.279 1.00 92.56 91 ARG A C 1
ATOM 708 O O . ARG A 1 91 ? 0.025 -6.623 -10.391 1.00 92.56 91 ARG A O 1
ATOM 715 N N . ARG A 1 92 ? -0.350 -5.993 -12.524 1.00 93.19 92 ARG A N 1
ATOM 716 C CA . ARG A 1 92 ? 1.009 -6.262 -13.024 1.00 93.19 92 ARG A CA 1
ATOM 717 C C . ARG A 1 92 ? 1.844 -5.019 -13.327 1.00 93.19 92 ARG A C 1
ATOM 719 O O . ARG A 1 92 ? 3.071 -5.074 -13.284 1.00 93.19 92 ARG A O 1
ATOM 726 N N . TRP A 1 93 ? 1.184 -3.893 -13.605 1.00 92.12 93 TRP A N 1
ATOM 727 C CA . TRP A 1 93 ? 1.823 -2.682 -14.134 1.00 92.12 93 TRP A CA 1
ATOM 728 C C . TRP A 1 93 ? 1.625 -1.430 -13.281 1.00 92.12 93 TRP A C 1
ATOM 730 O O . TRP A 1 93 ? 2.062 -0.344 -13.667 1.00 92.12 93 TRP A O 1
ATOM 740 N N . LYS A 1 94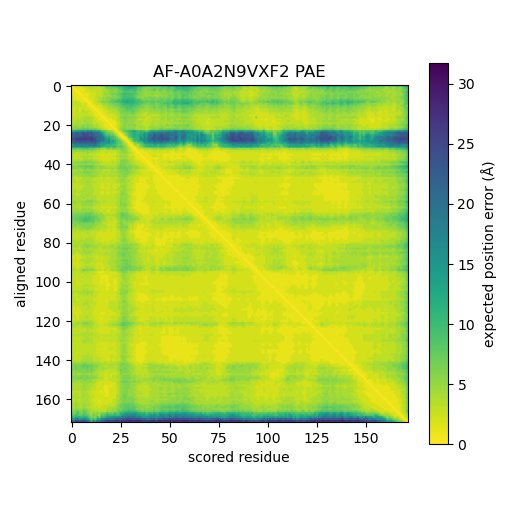 ? 0.948 -1.524 -12.131 1.00 92.25 94 LYS A N 1
ATOM 741 C CA . LYS A 1 94 ? 0.726 -0.347 -11.286 1.00 92.25 94 LYS A CA 1
ATOM 742 C C . LYS A 1 94 ? 1.836 -0.152 -10.259 1.00 92.25 94 LYS A C 1
ATOM 744 O O . LYS A 1 94 ? 2.435 -1.104 -9.787 1.00 92.25 94 LYS A O 1
ATOM 749 N N . SER A 1 95 ? 2.094 1.110 -9.917 1.00 92.12 95 SER A N 1
ATOM 750 C CA . SER A 1 95 ? 3.148 1.490 -8.978 1.00 92.12 95 SER A CA 1
ATOM 751 C 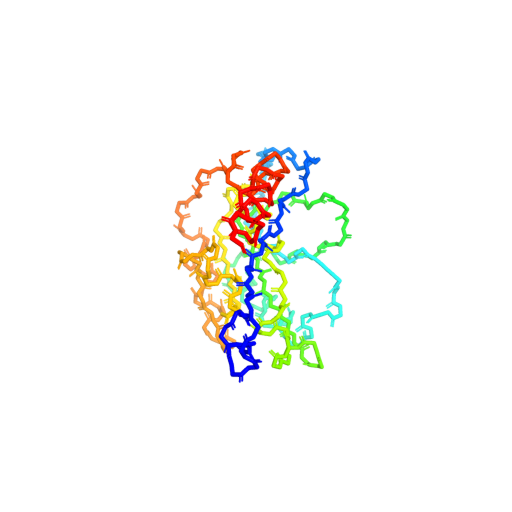C . SER A 1 95 ? 2.876 1.063 -7.532 1.00 92.12 95 SER A C 1
ATOM 753 O O . SER A 1 95 ? 1.731 0.900 -7.096 1.00 92.12 95 SER A O 1
ATOM 755 N N . ASN A 1 96 ? 3.955 1.002 -6.753 1.00 95.44 96 ASN A N 1
ATOM 756 C CA . ASN A 1 96 ? 3.972 0.689 -5.326 1.00 95.44 96 ASN A CA 1
ATOM 757 C C . ASN A 1 96 ? 3.605 1.877 -4.409 1.00 95.44 96 ASN A C 1
ATOM 759 O O . ASN A 1 96 ? 3.776 1.751 -3.203 1.00 95.44 96 ASN A O 1
ATOM 763 N N . VAL A 1 97 ? 3.094 3.013 -4.917 1.00 94.44 97 VAL A N 1
ATOM 764 C CA . VAL A 1 97 ? 2.898 4.254 -4.119 1.00 94.44 97 VAL A CA 1
ATOM 765 C C . VAL A 1 97 ? 2.207 4.007 -2.773 1.00 94.44 97 VAL A C 1
ATOM 767 O O . VAL A 1 97 ? 2.640 4.527 -1.756 1.00 94.44 97 VAL A O 1
ATOM 770 N N . LYS A 1 98 ? 1.168 3.162 -2.740 1.00 95.44 98 LYS A N 1
ATOM 771 C CA . LYS A 1 98 ? 0.437 2.843 -1.502 1.00 95.44 98 LYS A CA 1
ATOM 772 C C . LYS A 1 98 ? 1.292 2.066 -0.496 1.00 95.44 98 LYS A C 1
ATOM 774 O O . LYS A 1 98 ? 1.192 2.324 0.696 1.00 95.44 98 LYS A O 1
ATOM 779 N N . ALA A 1 99 ? 2.123 1.145 -0.978 1.00 96.56 99 ALA A N 1
ATOM 780 C CA . ALA A 1 99 ? 3.064 0.407 -0.146 1.00 96.56 99 ALA A CA 1
ATOM 781 C C . ALA A 1 99 ? 4.169 1.333 0.384 1.00 96.56 99 ALA A C 1
ATOM 783 O O . ALA A 1 99 ? 4.449 1.307 1.578 1.00 96.56 99 ALA A O 1
ATOM 784 N N . ALA A 1 100 ? 4.713 2.213 -0.466 1.00 95.44 100 ALA A N 1
ATOM 785 C CA . ALA A 1 100 ? 5.699 3.213 -0.059 1.00 95.44 100 ALA A CA 1
ATOM 786 C C . ALA A 1 100 ? 5.133 4.162 1.014 1.00 95.44 100 ALA A C 1
ATOM 788 O O . ALA A 1 100 ? 5.791 4.417 2.019 1.00 95.44 100 ALA A O 1
ATOM 789 N N . THR A 1 101 ? 3.886 4.628 0.859 1.00 94.56 101 THR A N 1
ATOM 790 C CA . THR A 1 101 ? 3.186 5.417 1.887 1.00 94.56 101 THR A CA 1
ATOM 791 C C . THR A 1 101 ? 3.028 4.637 3.193 1.00 94.56 101 THR A C 1
ATOM 793 O O . THR A 1 101 ? 3.350 5.169 4.251 1.00 94.56 101 THR A O 1
ATOM 796 N N . ALA A 1 102 ? 2.583 3.376 3.143 1.00 95.19 102 ALA A N 1
ATOM 797 C CA . ALA A 1 102 ? 2.440 2.550 4.343 1.00 95.19 102 ALA A CA 1
ATOM 798 C C . ALA A 1 102 ? 3.783 2.352 5.066 1.00 95.19 102 ALA A C 1
ATOM 800 O O . ALA A 1 102 ? 3.853 2.493 6.284 1.00 95.19 102 ALA A O 1
ATOM 801 N N . GLN A 1 103 ? 4.863 2.092 4.322 1.00 94.69 103 GLN A N 1
ATOM 802 C CA . GLN A 1 103 ? 6.217 1.971 4.873 1.00 94.69 103 GLN A CA 1
ATOM 803 C C . GLN A 1 103 ? 6.690 3.279 5.498 1.00 94.69 103 GLN A C 1
ATOM 805 O O . GLN A 1 103 ? 7.192 3.266 6.620 1.00 94.69 103 GLN A O 1
ATOM 810 N N . ARG A 1 104 ? 6.489 4.408 4.811 1.00 94.12 104 ARG A N 1
ATOM 811 C CA . ARG A 1 104 ? 6.854 5.736 5.315 1.00 94.12 104 ARG A CA 1
ATOM 812 C C . ARG A 1 104 ? 6.155 6.071 6.626 1.00 94.12 104 ARG A C 1
ATOM 814 O O . ARG A 1 104 ? 6.772 6.650 7.513 1.00 94.12 104 ARG A O 1
ATOM 821 N N . LEU A 1 105 ? 4.887 5.699 6.747 1.00 92.50 105 LEU A N 1
ATOM 822 C CA . LEU A 1 105 ? 4.074 5.964 7.931 1.00 92.50 105 LEU A CA 1
ATOM 823 C C . LEU A 1 105 ? 4.214 4.900 9.026 1.00 92.50 105 LEU A C 1
ATOM 825 O O . LEU A 1 105 ? 3.664 5.081 10.106 1.00 92.50 105 LEU A O 1
ATOM 829 N N . GLY A 1 106 ? 4.935 3.802 8.779 1.00 93.81 106 GLY A N 1
ATOM 830 C CA . GLY A 1 106 ? 5.041 2.707 9.745 1.00 93.81 106 GLY A CA 1
ATOM 831 C C . GLY A 1 106 ? 3.705 1.998 9.986 1.00 93.81 106 GLY A C 1
ATOM 832 O O . GLY A 1 106 ? 3.383 1.639 11.115 1.00 93.81 106 GLY A O 1
ATOM 833 N N . LEU A 1 107 ? 2.907 1.813 8.931 1.00 94.25 107 LEU A N 1
ATOM 834 C CA . LEU A 1 107 ? 1.606 1.150 9.008 1.00 94.25 107 LEU A CA 1
ATOM 835 C C . LEU A 1 107 ? 1.703 -0.308 8.533 1.00 94.25 107 LEU A C 1
ATOM 837 O O . LEU A 1 107 ? 2.275 -0.563 7.462 1.00 94.25 107 LEU A O 1
ATOM 841 N N . PRO A 1 108 ? 1.095 -1.268 9.258 1.00 96.81 108 PRO A N 1
ATOM 842 C CA . PRO A 1 108 ? 0.727 -2.559 8.697 1.00 96.81 108 PRO A CA 1
ATOM 843 C C . PRO A 1 108 ? -0.074 -2.368 7.405 1.00 96.81 108 PRO A C 1
ATOM 845 O O . PRO A 1 108 ? -0.968 -1.517 7.314 1.00 96.81 108 PRO A O 1
ATOM 848 N N . PHE A 1 109 ? 0.254 -3.165 6.391 1.00 98.12 109 PHE A N 1
ATOM 849 C CA . PHE A 1 109 ? -0.294 -3.015 5.048 1.00 98.12 109 PHE A CA 1
ATOM 850 C C . PHE A 1 109 ? -1.166 -4.214 4.679 1.00 98.12 109 PHE A C 1
ATOM 852 O O . PHE A 1 109 ? -0.702 -5.350 4.672 1.00 98.12 109 PHE A O 1
ATOM 859 N N . VAL A 1 110 ? -2.437 -3.965 4.369 1.00 98.69 110 VAL A N 1
ATOM 860 C CA . VAL A 1 110 ? -3.401 -4.969 3.901 1.00 98.69 110 VAL A CA 1
ATOM 861 C C . VAL A 1 110 ? -3.642 -4.734 2.420 1.00 98.69 110 VAL A C 1
ATOM 863 O O . VAL A 1 110 ? -4.116 -3.669 2.032 1.00 98.69 110 VAL A O 1
ATOM 866 N N . ALA A 1 111 ? -3.342 -5.700 1.561 1.00 98.31 111 ALA A N 1
ATOM 867 C CA . ALA A 1 111 ? -3.358 -5.430 0.129 1.00 98.31 111 ALA A CA 1
ATOM 868 C C . ALA A 1 111 ? -3.864 -6.590 -0.721 1.00 98.31 111 ALA A C 1
ATOM 870 O O . ALA A 1 111 ? -3.687 -7.765 -0.399 1.00 98.31 111 ALA A O 1
ATOM 871 N N . TRP A 1 112 ? -4.462 -6.236 -1.858 1.00 97.44 112 TRP A N 1
ATOM 872 C CA . TRP A 1 112 ? -4.539 -7.163 -2.977 1.00 97.44 112 TRP A CA 1
ATOM 873 C C . TRP A 1 112 ? -3.115 -7.444 -3.480 1.00 97.44 112 TRP A C 1
ATOM 875 O O . TRP A 1 112 ? -2.314 -6.508 -3.538 1.00 97.44 112 TRP A O 1
ATOM 885 N N . PRO A 1 113 ? -2.778 -8.686 -3.857 1.00 96.50 113 PRO A N 1
ATOM 886 C CA . PRO A 1 113 ? -1.422 -9.050 -4.255 1.00 96.50 113 PRO A CA 1
ATOM 887 C C . PRO A 1 113 ? -1.068 -8.559 -5.673 1.00 96.50 113 PRO A C 1
ATOM 889 O O . PRO A 1 113 ? -0.991 -9.346 -6.612 1.00 96.50 113 PRO A O 1
ATOM 892 N N . GLU A 1 114 ? -0.895 -7.247 -5.838 1.00 95.75 114 GLU A N 1
ATOM 893 C CA . GLU A 1 114 ? -0.316 -6.640 -7.046 1.00 95.75 114 GLU A CA 1
ATOM 894 C C . GLU A 1 114 ? 1.211 -6.840 -7.052 1.00 95.75 114 GLU A C 1
ATOM 896 O O . GLU A 1 114 ? 1.839 -6.809 -5.990 1.00 95.75 114 GLU A O 1
ATOM 901 N N . AS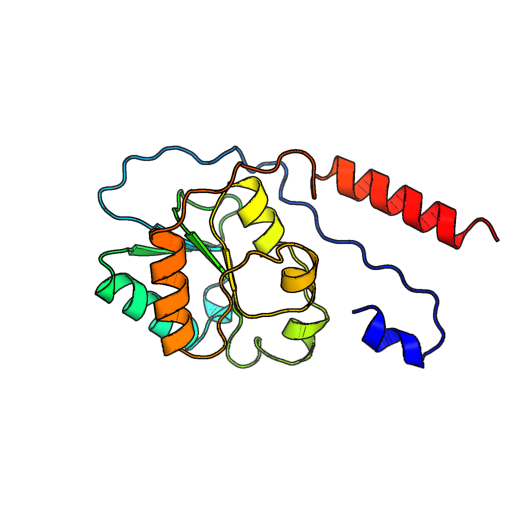P A 1 115 ? 1.814 -7.022 -8.229 1.00 95.00 115 ASP A N 1
ATOM 902 C CA . ASP A 1 115 ? 3.233 -7.385 -8.380 1.00 95.00 115 ASP A CA 1
ATOM 903 C C . ASP A 1 115 ? 4.153 -6.361 -7.702 1.00 95.00 115 ASP A C 1
ATOM 905 O O . ASP A 1 115 ? 4.966 -6.721 -6.854 1.00 95.00 115 ASP A O 1
ATOM 909 N N . ALA A 1 116 ? 3.917 -5.065 -7.934 1.00 95.00 116 ALA A N 1
ATOM 910 C CA . ALA A 1 116 ? 4.692 -4.013 -7.283 1.00 95.00 116 ALA A CA 1
ATOM 911 C C . ALA A 1 116 ? 4.570 -4.040 -5.750 1.00 95.00 116 ALA A C 1
ATOM 913 O O . ALA A 1 116 ? 5.517 -3.683 -5.063 1.00 95.00 116 ALA A O 1
ATOM 914 N N . TYR A 1 117 ? 3.434 -4.463 -5.183 1.00 96.56 117 TYR A N 1
ATOM 915 C CA . TYR A 1 117 ? 3.308 -4.587 -3.727 1.00 96.56 117 TYR A CA 1
ATOM 916 C C . TYR A 1 117 ? 4.055 -5.806 -3.199 1.00 96.56 117 TYR A C 1
ATOM 918 O O . TYR A 1 117 ? 4.681 -5.705 -2.146 1.00 96.56 117 TYR A O 1
ATOM 926 N N . ARG A 1 118 ? 4.015 -6.937 -3.912 1.00 95.56 118 ARG A N 1
ATOM 927 C CA . ARG A 1 118 ? 4.765 -8.144 -3.537 1.00 95.56 118 ARG A CA 1
ATOM 928 C C . ARG A 1 118 ? 6.268 -7.890 -3.531 1.00 95.56 118 ARG A C 1
ATOM 930 O O . ARG A 1 118 ? 6.947 -8.322 -2.607 1.00 95.56 118 ARG A O 1
ATOM 937 N N . GLU A 1 119 ? 6.749 -7.155 -4.529 1.00 94.00 119 GLU A N 1
ATOM 938 C CA . GLU A 1 119 ? 8.157 -6.783 -4.668 1.00 94.00 119 GLU A CA 1
ATOM 939 C C . GLU A 1 119 ? 8.606 -5.820 -3.557 1.00 94.00 119 GLU A C 1
ATOM 941 O O . GLU A 1 119 ? 9.679 -5.998 -2.985 1.00 94.00 119 GLU A O 1
ATOM 946 N N . THR A 1 120 ? 7.789 -4.817 -3.206 1.00 95.00 120 THR A N 1
ATOM 947 C CA . THR A 1 120 ? 8.230 -3.745 -2.292 1.00 95.00 120 THR A CA 1
ATOM 948 C C . THR A 1 120 ? 7.805 -3.917 -0.837 1.00 95.00 120 THR A C 1
ATOM 950 O O . THR A 1 120 ? 8.340 -3.244 0.041 1.00 95.00 120 THR A O 1
ATOM 953 N N . TYR A 1 121 ? 6.811 -4.764 -0.560 1.00 95.56 121 TYR A N 1
ATOM 954 C CA . TYR A 1 121 ? 6.259 -4.994 0.779 1.00 95.56 121 TYR A CA 1
ATOM 955 C C . TYR A 1 121 ? 5.893 -6.482 0.959 1.00 95.56 121 TYR A C 1
ATOM 957 O O . TYR A 1 121 ? 4.716 -6.828 1.080 1.00 95.56 121 TYR A O 1
ATOM 965 N N . PRO A 1 122 ? 6.886 -7.389 1.015 1.00 92.00 122 PRO A N 1
ATOM 966 C CA . PRO A 1 122 ? 6.643 -8.834 1.089 1.00 92.00 122 PRO A CA 1
ATOM 967 C C . PRO A 1 122 ? 5.858 -9.261 2.342 1.00 92.00 122 PRO A C 1
ATOM 969 O O . PRO A 1 122 ? 5.095 -10.223 2.295 1.00 92.00 122 PRO A O 1
ATOM 972 N N . GLY A 1 123 ? 5.990 -8.514 3.444 1.00 92.88 123 GLY A N 1
ATOM 973 C CA . GLY A 1 123 ? 5.286 -8.761 4.708 1.00 92.88 123 GLY A CA 1
ATOM 974 C C . GLY A 1 123 ? 3.838 -8.259 4.771 1.00 92.88 123 GLY A C 1
ATOM 975 O O . GLY A 1 123 ? 3.272 -8.214 5.860 1.00 92.88 123 GLY A O 1
ATOM 976 N N . ALA A 1 124 ? 3.239 -7.830 3.656 1.00 97.56 124 ALA A N 1
ATOM 977 C CA . ALA A 1 124 ? 1.863 -7.344 3.672 1.00 97.56 124 ALA A CA 1
ATOM 978 C C . ALA A 1 124 ? 0.859 -8.473 3.970 1.00 97.56 124 ALA A C 1
ATOM 980 O O . ALA A 1 124 ? 1.071 -9.649 3.669 1.00 97.56 124 ALA A O 1
ATOM 981 N N . HIS A 1 125 ? -0.293 -8.106 4.522 1.00 98.38 125 HIS A N 1
ATOM 982 C CA . HIS A 1 125 ? -1.402 -9.021 4.738 1.00 98.38 125 HIS A CA 1
ATOM 983 C C . HIS A 1 125 ? -2.251 -9.120 3.468 1.00 98.38 125 HIS A C 1
ATOM 985 O O . HIS A 1 125 ? -3.094 -8.266 3.179 1.00 98.38 125 HIS A O 1
ATOM 991 N N . TRP A 1 126 ? -2.020 -10.182 2.702 1.00 98.44 126 TRP A N 1
ATOM 992 C CA . TRP A 1 126 ? -2.662 -10.384 1.407 1.00 98.44 126 TRP A CA 1
ATOM 993 C C . TRP A 1 126 ? -4.119 -10.840 1.511 1.00 98.44 126 TRP A C 1
ATOM 995 O O . TRP A 1 126 ? -4.492 -11.605 2.407 1.00 98.44 126 TRP A O 1
ATOM 1005 N N . PHE A 1 127 ? -4.933 -10.419 0.543 1.00 98.50 127 PHE A N 1
ATOM 1006 C CA . PHE A 1 127 ? -6.291 -10.922 0.360 1.00 98.50 127 PHE A CA 1
ATOM 1007 C C . PHE A 1 127 ? -6.722 -10.934 -1.109 1.00 98.50 127 PHE A C 1
ATOM 1009 O O . PHE A 1 127 ? -6.266 -10.134 -1.923 1.00 98.50 127 PHE A O 1
ATOM 1016 N N . THR A 1 128 ? -7.657 -11.826 -1.428 1.00 97.31 128 THR A N 1
ATOM 1017 C CA . THR A 1 128 ? -8.312 -11.934 -2.742 1.00 97.31 128 THR A CA 1
ATOM 1018 C C . THR A 1 128 ? -9.829 -12.137 -2.650 1.00 97.31 128 THR A C 1
ATOM 1020 O O . THR A 1 128 ? -10.522 -12.153 -3.664 1.00 97.31 128 THR A O 1
ATOM 1023 N N . SER A 1 129 ? -10.375 -12.237 -1.434 1.00 98.25 129 SER A N 1
ATOM 1024 C CA . SER A 1 129 ? -11.810 -12.380 -1.165 1.00 98.25 129 SER A CA 1
ATOM 1025 C C . SER A 1 129 ? -12.242 -11.512 0.026 1.00 98.25 129 SER A C 1
ATOM 1027 O O . 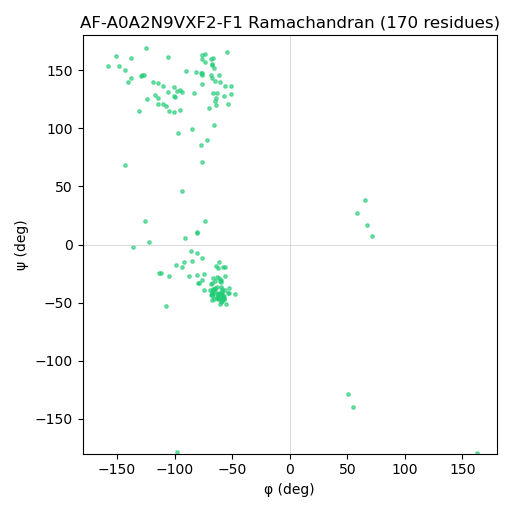SER A 1 129 ? -11.393 -11.130 0.838 1.00 98.25 129 SER A O 1
ATOM 1029 N N . PRO A 1 130 ? -13.544 -11.202 0.186 1.00 98.50 130 PRO A N 1
ATOM 1030 C CA . PRO A 1 130 ? -14.041 -10.438 1.335 1.00 98.50 130 PRO A CA 1
ATOM 1031 C C . PRO A 1 130 ? -13.699 -11.065 2.694 1.00 98.50 130 PRO A C 1
ATOM 1033 O O . PRO A 1 130 ? -13.306 -10.357 3.618 1.00 98.50 130 PRO A O 1
ATOM 1036 N N . LEU A 1 131 ? -13.768 -12.395 2.809 1.00 98.56 131 LEU A N 1
ATOM 1037 C CA . LEU A 1 131 ? -13.401 -13.095 4.043 1.00 98.56 131 LEU A CA 1
ATOM 1038 C C . LEU A 1 131 ? -11.897 -12.992 4.333 1.00 98.56 131 LEU A C 1
ATOM 1040 O O . LEU A 1 131 ? -11.491 -12.797 5.479 1.00 98.56 131 LEU A O 1
ATOM 1044 N N . GLN A 1 132 ? -11.058 -13.102 3.300 1.00 98.75 132 GLN A N 1
ATOM 1045 C CA . GLN A 1 132 ? -9.618 -12.900 3.457 1.00 98.75 132 GLN A CA 1
ATOM 1046 C C . GLN A 1 132 ? -9.295 -11.452 3.835 1.00 98.75 132 GLN A C 1
ATOM 1048 O O . GLN A 1 132 ? -8.437 -11.252 4.687 1.00 98.75 132 GLN A O 1
ATOM 1053 N N . LEU A 1 133 ? -10.004 -10.467 3.269 1.00 98.75 133 LEU A N 1
ATOM 1054 C CA . LEU A 1 133 ? -9.867 -9.057 3.640 1.00 98.75 133 LEU A CA 1
ATOM 1055 C C . LEU A 1 133 ? -10.173 -8.855 5.125 1.00 98.75 133 LEU A C 1
ATOM 1057 O O . LEU A 1 133 ? -9.368 -8.256 5.830 1.00 98.75 133 LEU A O 1
ATOM 1061 N N . HIS A 1 134 ? -11.291 -9.398 5.610 1.00 98.75 134 HIS A N 1
ATOM 1062 C CA . HIS A 1 134 ? -11.659 -9.319 7.023 1.00 98.75 134 HIS A CA 1
ATOM 1063 C C . HIS A 1 134 ? -10.553 -9.878 7.931 1.00 98.75 134 HIS A C 1
ATOM 1065 O O . HIS A 1 134 ? -10.076 -9.192 8.833 1.00 98.75 134 HIS A O 1
ATOM 1071 N N . ARG A 1 135 ? -10.075 -11.096 7.639 1.00 98.75 135 ARG A N 1
ATOM 1072 C CA . ARG A 1 135 ? -8.988 -11.739 8.398 1.00 98.75 135 ARG A CA 1
ATOM 1073 C C . ARG A 1 135 ? -7.671 -10.965 8.305 1.00 98.75 135 ARG A C 1
ATOM 1075 O O . ARG A 1 135 ? -6.922 -10.918 9.275 1.00 98.75 135 ARG A O 1
ATOM 1082 N N . ALA A 1 136 ? -7.370 -10.382 7.148 1.00 98.75 136 ALA A N 1
ATOM 1083 C CA . ALA A 1 136 ? -6.166 -9.588 6.940 1.00 98.75 136 ALA A CA 1
ATOM 1084 C C . ALA A 1 136 ? -6.202 -8.282 7.745 1.00 98.75 136 ALA A C 1
ATOM 1086 O O . ALA A 1 136 ? -5.207 -7.961 8.384 1.00 98.75 136 ALA A O 1
ATOM 1087 N N . ILE A 1 137 ? -7.346 -7.588 7.783 1.00 98.75 137 ILE A N 1
ATOM 1088 C CA . ILE A 1 137 ? -7.542 -6.401 8.629 1.00 98.75 137 ILE A CA 1
ATOM 1089 C C . ILE A 1 137 ? -7.403 -6.770 10.108 1.00 98.75 137 ILE A C 1
ATOM 1091 O O . ILE A 1 137 ? -6.667 -6.099 10.821 1.00 98.75 137 ILE A O 1
ATOM 1095 N N . ALA A 1 138 ? -8.049 -7.849 10.559 1.00 98.69 138 ALA A N 1
ATOM 1096 C CA . ALA A 1 138 ? -7.954 -8.297 11.949 1.00 98.69 138 ALA A CA 1
ATOM 1097 C C . ALA A 1 138 ? -6.500 -8.571 12.370 1.00 98.69 138 ALA A C 1
ATOM 1099 O O . ALA A 1 138 ? -6.049 -8.077 13.400 1.00 98.69 138 ALA A O 1
ATOM 1100 N N . ARG A 1 139 ? -5.736 -9.295 11.538 1.00 98.50 139 ARG A N 1
ATOM 1101 C CA . ARG A 1 139 ? -4.305 -9.532 11.788 1.00 98.50 139 ARG A CA 1
ATOM 1102 C C . ARG A 1 139 ? -3.494 -8.242 11.799 1.00 98.50 139 ARG A C 1
ATOM 1104 O O . ARG A 1 139 ? -2.640 -8.093 12.658 1.00 98.50 139 ARG A O 1
ATOM 1111 N N . ALA A 1 140 ? -3.760 -7.333 10.865 1.00 98.00 140 ALA A N 1
ATOM 1112 C CA . ALA A 1 140 ? -3.040 -6.069 10.765 1.00 98.00 140 ALA A CA 1
ATOM 1113 C C . ALA A 1 140 ? -3.278 -5.163 11.982 1.00 98.00 140 ALA A C 1
ATOM 1115 O O . ALA A 1 140 ? -2.340 -4.533 12.450 1.00 98.00 140 ALA A O 1
ATOM 1116 N N . LEU A 1 141 ? -4.507 -5.128 12.509 1.00 96.88 141 LEU A N 1
ATOM 1117 C CA . LEU A 1 141 ? -4.855 -4.370 13.716 1.00 96.88 141 LEU A CA 1
ATOM 1118 C C . LEU A 1 141 ? -4.198 -4.942 14.981 1.00 96.88 141 LEU A C 1
ATOM 1120 O O . LEU A 1 141 ? -3.871 -4.186 15.887 1.00 96.88 141 LEU A O 1
ATOM 1124 N N . ALA A 1 142 ? -4.006 -6.262 15.041 1.00 96.25 142 ALA A N 1
ATOM 1125 C CA . ALA A 1 142 ? -3.343 -6.931 16.160 1.00 96.25 142 ALA A CA 1
ATOM 1126 C C . ALA A 1 142 ? -1.807 -6.954 16.041 1.00 96.25 142 ALA A C 1
ATOM 1128 O O . ALA A 1 142 ? -1.118 -7.294 17.001 1.00 96.25 142 ALA A O 1
ATOM 1129 N N . ALA A 1 143 ? -1.262 -6.648 14.861 1.00 93.25 143 ALA A N 1
ATOM 1130 C CA . ALA A 1 143 ? 0.169 -6.697 14.612 1.00 93.25 143 ALA A CA 1
ATOM 1131 C C . ALA A 1 143 ? 0.886 -5.479 15.221 1.00 93.25 143 ALA A C 1
ATOM 1133 O O . ALA A 1 143 ? 0.340 -4.372 15.232 1.00 93.25 143 ALA A O 1
ATOM 1134 N N . PRO A 1 144 ? 2.143 -5.637 15.671 1.00 90.88 144 PRO A N 1
ATOM 1135 C CA . PRO A 1 144 ? 2.960 -4.496 16.055 1.00 90.88 144 PRO A CA 1
ATOM 1136 C C . PRO A 1 144 ? 3.162 -3.559 14.858 1.00 90.88 144 PRO A C 1
ATOM 1138 O O . PRO A 1 144 ? 3.395 -4.007 13.730 1.00 90.88 144 PRO A O 1
ATOM 1141 N N . LYS A 1 145 ? 3.106 -2.245 15.105 1.00 89.94 145 LYS A N 1
ATOM 1142 C CA . LYS A 1 145 ? 3.346 -1.244 14.060 1.00 89.94 145 LYS A CA 1
ATOM 1143 C C . LYS A 1 145 ? 4.799 -1.348 13.567 1.00 89.94 145 LYS A C 1
ATOM 1145 O O . LYS A 1 145 ? 5.721 -1.303 14.388 1.00 89.94 145 LYS A O 1
ATOM 1150 N N . PRO A 1 146 ? 5.039 -1.498 12.251 1.00 90.88 146 PRO A N 1
ATOM 1151 C CA . PRO A 1 146 ? 6.390 -1.523 11.715 1.00 90.88 146 PRO A CA 1
ATOM 1152 C C . PRO A 1 146 ? 7.067 -0.164 11.905 1.00 90.88 146 PRO A C 1
ATOM 1154 O O . PRO A 1 146 ? 6.419 0.882 11.910 1.00 90.88 146 PRO A O 1
ATOM 1157 N N . LYS A 1 147 ? 8.399 -0.163 12.021 1.00 90.94 147 LYS A N 1
ATOM 1158 C CA . LYS A 1 147 ? 9.161 1.088 12.099 1.00 90.94 147 LYS A CA 1
ATOM 1159 C C . LYS A 1 147 ? 8.994 1.888 10.793 1.00 90.94 147 LYS A C 1
ATOM 1161 O O . LYS A 1 147 ? 9.211 1.310 9.722 1.00 90.94 147 LYS A O 1
ATOM 1166 N N . PRO A 1 148 ? 8.662 3.191 10.866 1.00 92.62 148 PRO A N 1
ATOM 1167 C CA . PRO A 1 148 ? 8.635 4.072 9.704 1.00 92.62 148 PRO A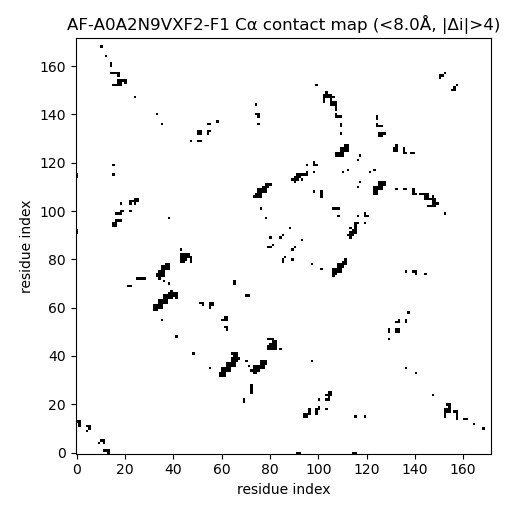 CA 1
ATOM 1168 C C . PRO A 1 148 ? 9.931 4.005 8.887 1.00 92.62 148 PRO A C 1
ATOM 1170 O O . PRO A 1 148 ? 11.027 4.146 9.429 1.00 92.62 148 PRO A O 1
ATOM 1173 N N . GLN A 1 149 ? 9.811 3.814 7.574 1.00 91.00 149 GLN A N 1
ATOM 1174 C CA . GLN A 1 149 ? 10.936 3.882 6.643 1.00 91.00 149 GLN A CA 1
ATOM 1175 C C . GLN A 1 149 ? 11.214 5.336 6.255 1.00 91.00 149 GLN A C 1
ATOM 1177 O O . GLN A 1 149 ? 10.311 6.081 5.875 1.00 91.00 149 GLN A O 1
ATOM 1182 N N . THR A 1 150 ? 12.476 5.745 6.347 1.00 89.88 150 THR A N 1
ATOM 1183 C CA . THR A 1 150 ? 12.927 7.102 5.985 1.00 89.88 150 THR A CA 1
ATOM 1184 C C . THR A 1 150 ? 13.844 7.110 4.767 1.00 89.88 150 THR A C 1
ATOM 1186 O O . THR A 1 150 ? 13.933 8.121 4.076 1.00 89.88 150 THR A O 1
ATOM 1189 N N . ARG A 1 151 ? 14.512 5.982 4.494 1.00 91.31 151 ARG A N 1
ATOM 1190 C CA . ARG A 1 151 ? 15.532 5.856 3.448 1.00 91.31 151 ARG A CA 1
ATOM 1191 C C . ARG A 1 151 ? 15.047 5.045 2.252 1.00 91.31 151 ARG A C 1
ATOM 1193 O O . ARG A 1 151 ? 15.131 5.519 1.128 1.00 91.31 151 ARG A O 1
ATOM 1200 N N . LEU A 1 152 ? 14.542 3.831 2.468 1.00 90.62 152 LEU A N 1
ATOM 1201 C CA . LEU A 1 152 ? 14.050 2.989 1.376 1.00 90.62 152 LEU A CA 1
ATOM 1202 C C . LEU A 1 152 ? 12.797 3.620 0.748 1.00 90.62 152 LEU A C 1
ATOM 1204 O O . LEU A 1 152 ? 11.873 3.992 1.469 1.00 90.62 152 LEU A O 1
ATOM 1208 N N . TYR A 1 153 ? 12.781 3.744 -0.583 1.00 92.94 153 TYR A N 1
ATOM 1209 C CA . TYR A 1 153 ? 11.753 4.473 -1.339 1.00 92.94 153 TYR A CA 1
ATOM 1210 C C . TYR A 1 153 ? 11.618 5.958 -0.953 1.00 92.94 153 TYR A C 1
ATOM 1212 O O . TYR A 1 153 ? 10.552 6.543 -1.131 1.00 92.94 153 TYR A O 1
ATOM 1220 N N . SER A 1 154 ? 12.677 6.599 -0.448 1.00 93.62 154 SER A N 1
ATOM 1221 C CA . SER A 1 154 ? 12.743 8.065 -0.414 1.00 93.62 154 SER A CA 1
ATOM 1222 C C . SER A 1 154 ? 12.992 8.631 -1.820 1.00 93.62 154 SER A C 1
ATOM 1224 O O . SER A 1 154 ? 13.396 7.901 -2.730 1.00 93.62 154 SER A O 1
ATOM 1226 N N . ALA A 1 155 ? 12.760 9.933 -2.012 1.00 92.88 155 ALA A N 1
ATOM 1227 C CA . ALA A 1 155 ? 13.067 10.600 -3.281 1.00 92.88 155 ALA A CA 1
ATOM 1228 C C . ALA A 1 155 ? 14.563 10.486 -3.632 1.00 92.88 155 ALA A C 1
ATOM 1230 O O . ALA A 1 155 ? 14.909 10.155 -4.762 1.00 92.88 155 ALA A O 1
ATOM 1231 N N . GLU A 1 156 ? 15.436 10.663 -2.639 1.00 94.06 156 GLU A N 1
ATOM 1232 C CA . GLU A 1 156 ? 16.885 10.490 -2.782 1.00 94.06 156 GLU A CA 1
ATOM 1233 C C . GLU A 1 156 ? 17.258 9.047 -3.152 1.00 94.06 156 GLU A C 1
ATOM 1235 O O . GLU A 1 156 ? 18.044 8.816 -4.069 1.00 94.06 156 GLU A O 1
ATOM 1240 N N . TRP A 1 157 ? 16.655 8.050 -2.495 1.00 94.25 157 TRP A N 1
ATOM 1241 C CA . TRP A 1 157 ? 16.880 6.645 -2.836 1.00 94.25 157 TRP A CA 1
ATOM 1242 C C . TRP A 1 157 ? 16.448 6.336 -4.271 1.00 94.25 157 TRP A C 1
ATOM 1244 O O . TRP A 1 157 ? 17.165 5.641 -4.988 1.00 94.25 157 TRP A O 1
ATOM 1254 N N . ALA A 1 158 ? 15.297 6.861 -4.699 1.00 93.62 158 ALA A N 1
ATOM 1255 C CA . ALA A 1 158 ? 14.794 6.659 -6.052 1.00 93.62 158 ALA A CA 1
ATOM 1256 C C . ALA A 1 158 ? 15.707 7.314 -7.101 1.00 93.62 158 ALA A C 1
ATOM 1258 O O . ALA A 1 158 ? 15.986 6.684 -8.120 1.00 93.62 158 ALA A O 1
ATOM 1259 N N . ALA A 1 159 ? 16.221 8.519 -6.828 1.00 93.75 159 ALA A N 1
ATOM 1260 C CA . ALA A 1 159 ? 17.195 9.196 -7.684 1.00 93.75 159 ALA A CA 1
ATOM 1261 C C . ALA A 1 159 ? 18.488 8.376 -7.819 1.00 93.75 159 ALA A C 1
ATOM 1263 O O . ALA A 1 159 ? 18.877 8.013 -8.925 1.00 93.75 159 ALA A O 1
ATOM 1264 N N . ASN A 1 160 ? 19.083 7.954 -6.698 1.00 94.00 160 ASN A N 1
ATOM 1265 C CA . ASN A 1 160 ? 20.285 7.113 -6.707 1.00 94.00 160 ASN A CA 1
ATOM 1266 C C . ASN A 1 160 ? 20.060 5.780 -7.441 1.00 94.00 160 ASN A C 1
ATOM 1268 O O . ASN A 1 160 ? 20.947 5.264 -8.130 1.00 94.00 160 ASN A O 1
ATOM 1272 N N . ARG A 1 161 ? 18.857 5.203 -7.312 1.00 93.56 161 ARG A N 1
ATOM 1273 C CA . ARG A 1 161 ? 18.506 3.965 -8.007 1.00 93.56 161 ARG A CA 1
ATOM 1274 C C . ARG A 1 161 ? 18.385 4.169 -9.515 1.00 93.56 161 ARG A C 1
ATOM 1276 O O . ARG A 1 161 ? 18.830 3.293 -10.254 1.00 93.56 161 ARG A O 1
ATOM 1283 N N . LEU A 1 162 ? 17.815 5.289 -9.959 1.00 92.56 162 LEU A N 1
ATOM 1284 C CA . LEU A 1 162 ? 17.748 5.658 -11.372 1.00 92.56 162 LEU A CA 1
ATOM 1285 C C . LEU A 1 162 ? 19.155 5.783 -11.968 1.00 92.56 162 LEU A C 1
ATOM 1287 O O . LEU A 1 162 ? 19.426 5.123 -12.966 1.00 92.56 162 LEU A O 1
ATOM 1291 N N . GLU A 1 163 ? 20.058 6.521 -11.318 1.00 92.62 163 GLU A N 1
ATOM 1292 C CA . GLU A 1 163 ? 21.451 6.672 -11.775 1.00 92.62 163 GLU A CA 1
ATOM 1293 C C . GLU A 1 163 ? 22.157 5.317 -11.916 1.00 92.62 163 GLU A C 1
ATOM 1295 O O . GLU A 1 163 ? 22.773 5.016 -12.937 1.00 92.62 163 GLU A O 1
ATOM 1300 N N . THR A 1 164 ? 21.981 4.431 -10.929 1.00 90.56 164 THR A N 1
ATOM 1301 C CA . THR A 1 164 ? 22.540 3.069 -10.975 1.00 90.56 164 THR A CA 1
ATOM 1302 C C . THR A 1 164 ? 22.010 2.274 -12.172 1.00 90.56 164 THR A C 1
ATOM 1304 O O . THR A 1 164 ? 22.757 1.556 -12.842 1.00 90.56 164 THR A O 1
ATOM 1307 N N . VAL A 1 165 ? 20.705 2.372 -12.442 1.00 88.12 165 VAL A N 1
ATOM 1308 C CA . VAL A 1 165 ? 20.072 1.685 -13.572 1.00 88.12 165 VAL A CA 1
ATOM 1309 C C . VAL A 1 165 ? 20.579 2.249 -14.899 1.00 88.12 165 VAL A C 1
ATOM 1311 O O . VAL A 1 165 ? 20.929 1.463 -15.777 1.00 88.12 165 VAL A O 1
ATOM 1314 N N . LEU A 1 166 ? 20.680 3.573 -15.035 1.00 88.31 166 LEU A N 1
ATOM 1315 C CA . LEU A 1 166 ? 21.187 4.221 -16.247 1.00 88.31 166 LEU A CA 1
ATOM 1316 C C . LEU A 1 166 ? 22.640 3.836 -16.527 1.00 88.31 166 LEU A C 1
ATOM 1318 O O . LEU A 1 166 ? 22.939 3.406 -17.638 1.00 88.31 166 LEU A O 1
ATOM 1322 N N . ALA A 1 167 ? 23.510 3.867 -15.514 1.00 86.94 167 ALA A N 1
ATOM 1323 C CA . ALA A 1 167 ? 24.901 3.437 -15.646 1.00 86.94 167 ALA A CA 1
ATOM 1324 C C . ALA A 1 167 ? 25.018 1.968 -16.095 1.00 86.94 167 ALA A C 1
ATOM 1326 O O . ALA A 1 167 ? 25.850 1.630 -16.934 1.00 86.94 167 ALA A O 1
ATOM 1327 N N . THR A 1 168 ? 24.138 1.094 -15.593 1.00 82.25 168 THR A N 1
ATOM 1328 C CA . THR A 1 168 ? 24.108 -0.328 -15.982 1.00 82.25 168 THR A CA 1
ATOM 1329 C C . THR A 1 168 ? 23.649 -0.524 -17.430 1.00 82.25 168 THR A C 1
ATOM 1331 O O . THR A 1 168 ? 24.105 -1.443 -18.109 1.00 82.25 168 THR A O 1
ATOM 1334 N N . VAL A 1 169 ? 22.742 0.327 -17.917 1.00 74.94 169 VAL A N 1
ATOM 1335 C CA . VAL A 1 169 ? 22.242 0.271 -19.298 1.00 74.94 169 VAL A CA 1
ATOM 1336 C C . VAL A 1 169 ? 23.235 0.902 -20.284 1.00 74.94 169 VAL A C 1
ATOM 1338 O O . VAL A 1 169 ? 23.336 0.408 -21.404 1.00 74.94 169 VAL A O 1
ATOM 1341 N N . GLN A 1 170 ? 23.974 1.942 -19.877 1.00 70.06 170 GLN A N 1
ATOM 1342 C CA . GLN A 1 170 ? 24.913 2.697 -20.723 1.00 70.06 170 GLN A CA 1
ATOM 1343 C C . GLN A 1 170 ? 26.337 2.120 -20.775 1.00 70.06 170 GLN A C 1
ATOM 1345 O O . GLN A 1 170 ? 27.026 2.321 -21.767 1.00 70.06 170 GLN A O 1
ATOM 1350 N N . GLY A 1 171 ? 26.798 1.409 -19.741 1.00 61.69 171 GLY A N 1
ATOM 1351 C CA . GLY A 1 171 ? 28.180 0.914 -19.626 1.00 61.69 171 GLY A CA 1
ATOM 1352 C C . GLY A 1 171 ? 28.575 -0.268 -20.530 1.00 61.69 171 GLY A C 1
ATOM 1353 O O . GLY A 1 171 ? 29.527 -0.973 -20.191 1.00 61.69 171 GLY A O 1
ATOM 1354 N N . ARG A 1 172 ? 27.847 -0.521 -21.628 1.00 51.50 172 ARG A N 1
ATOM 1355 C CA . ARG A 1 172 ? 28.182 -1.484 -22.697 1.00 51.50 172 ARG A CA 1
ATOM 1356 C C . ARG A 1 172 ? 27.637 -1.022 -24.045 1.00 51.50 172 ARG A C 1
ATOM 1358 O O . ARG A 1 172 ? 26.434 -1.282 -24.300 1.00 51.50 172 ARG A O 1
#

Sequence (172 aa):
MNDDLAPLGYRTATLHHHFDPRLSGPAMDDHARSRVLFHGKRGYMKAWAYAARMSCRLLGADFVMSNDPLPPPADVMVAVRGGRHGNWLSRRWKSNVKAATAQRLGLPFVAWPEDAYRETYPGAHWFTSPLQLHRAIARALAAPKPKPQTRLYSAEWAANRLETVLATVQGR

Nearest PDB structures (foldseek):
  7anw-assembly1_A  TM=3.545E-01  e=4.107E-02  Homo sapiens
  4jqz-assembly1_B  TM=3.781E-01  e=5.427E-01  Homo sapiens
  4jqz-assembly1_A  TM=3.345E-01  e=1.933E-01  Homo sapiens
  5bp4-assembly3_F  TM=5.242E-01  e=2.905E+00  Mycolicibacterium smegmatis MC2 155
  3stx-assembly1_B  TM=4.565E-01  e=4.012E+00  Solanum habrochaites

Secondary structure (DSSP, 8-state):
-HHHHGGGT------PPPPPTT-PSPP----SS-EEEEES-GGGTTHHHHHHHHHHHHTT-EEEEE-SSSPPP-SEEEE---GGGSSHHHHHH---HHHHHHHHHT--EEE---HHHHHH-TTSEE-SSHHHHHHHHHHHHHSPPPPPPSSTT-HHHHHHHHHHHHHHHH--

Foldseek 3Di:
DVVVCVVVVDDDDDFAAFEDPPDDAADPDPDPFAEEEEAADPQFCVVVLVLLCVLQVVVRHHYDYYPDSYDHHHQAYEEAGDDPNRDPCNQEPDHCHSVNNLQQHQHAYEYANRPNCCVRPVPHQYDDDSVSSSVRVNCRNVDDRGDHDDAVRHPVNSVVVVVVVVCVVPVD